Protein AF-A0A5Q4T009-F1 (afdb_monomer_lite)

Secondary structure (DSSP, 8-state):
----HHHHHHHHHHHHHHHHHHHHT--HHHHHHHHTS-HHHHHHHHTTS---SSHHHHHHHHHHHT--HHHHHHHHHHHHHHS-------S-------PPPPGGGSPP-SS--EEPPPEES--SS--GGGTT-S-STTEEEEEEE-TT--EEEEEEE--SSHHHHHHHT------

Structure (mmCIF, N/CA/C/O backbone):
data_AF-A0A5Q4T009-F1
#
_entry.id   AF-A0A5Q4T009-F1
#
loop_
_atom_site.group_PDB
_atom_site.id
_atom_site.type_symbol
_atom_site.label_atom_id
_atom_site.label_alt_id
_atom_site.label_comp_id
_atom_site.label_asym_id
_atom_site.label_entity_id
_atom_site.label_seq_id
_atom_site.pdbx_PDB_ins_code
_atom_site.Cartn_x
_atom_site.Cartn_y
_atom_site.Cartn_z
_atom_site.occupancy
_atom_site.B_iso_or_equiv
_atom_site.auth_seq_id
_atom_site.auth_comp_id
_atom_site.auth_asym_id
_atom_site.auth_atom_id
_atom_site.pdbx_PDB_model_num
ATOM 1 N N . MET A 1 1 ? -10.204 12.243 -14.509 1.00 36.16 1 MET A N 1
ATOM 2 C CA . MET A 1 1 ? -9.138 12.075 -15.518 1.00 36.16 1 MET A CA 1
ATOM 3 C C . MET A 1 1 ? -8.234 13.299 -15.457 1.00 36.16 1 MET A C 1
ATOM 5 O O . MET A 1 1 ? -8.445 14.239 -16.204 1.00 36.16 1 MET A O 1
ATOM 9 N N . ALA A 1 2 ? -7.320 13.331 -14.484 1.00 43.97 2 ALA A N 1
ATOM 10 C CA . ALA A 1 2 ? -6.284 14.356 -14.337 1.00 43.97 2 ALA A CA 1
ATOM 11 C C . ALA A 1 2 ? -5.237 13.832 -13.336 1.00 43.97 2 ALA A C 1
ATOM 13 O O . ALA A 1 2 ? -5.343 14.073 -12.140 1.00 43.97 2 ALA A O 1
ATOM 14 N N . ASP A 1 3 ? -4.283 13.049 -13.841 1.00 40.06 3 ASP A N 1
ATOM 15 C CA . ASP A 1 3 ? -3.032 12.668 -13.166 1.00 40.06 3 ASP A CA 1
ATOM 16 C C . ASP A 1 3 ? -1.929 12.670 -14.237 1.00 40.06 3 ASP A C 1
ATOM 18 O O . ASP A 1 3 ? -1.487 11.631 -14.717 1.00 40.06 3 ASP A O 1
ATOM 22 N N . THR A 1 4 ? -1.594 13.859 -14.747 1.00 49.41 4 THR A N 1
ATOM 23 C CA . THR A 1 4 ? -0.674 14.010 -15.890 1.00 49.41 4 THR A CA 1
ATOM 24 C C . THR A 1 4 ? 0.611 14.820 -15.632 1.00 49.41 4 THR A C 1
ATOM 26 O O . THR A 1 4 ? 1.523 14.637 -16.426 1.00 49.41 4 THR A O 1
ATOM 29 N N . PRO A 1 5 ? 0.821 15.621 -14.560 1.00 49.09 5 PRO A N 1
ATOM 30 C CA . PRO A 1 5 ? 2.072 16.388 -14.452 1.00 49.09 5 PRO A CA 1
ATOM 31 C C . PRO A 1 5 ? 3.289 15.529 -14.051 1.00 49.09 5 PRO A C 1
ATOM 33 O O . PRO A 1 5 ? 4.366 15.660 -14.624 1.00 49.09 5 PRO A O 1
ATOM 36 N N . ARG A 1 6 ? 3.133 14.564 -13.134 1.00 53.53 6 ARG A N 1
ATOM 37 C CA . ARG A 1 6 ? 4.276 13.750 -12.672 1.00 53.53 6 ARG A CA 1
ATOM 38 C C . ARG A 1 6 ? 4.773 12.736 -13.689 1.00 53.53 6 ARG A C 1
ATOM 40 O O . ARG A 1 6 ? 5.963 12.431 -13.734 1.00 53.53 6 ARG A O 1
ATOM 47 N N . ARG A 1 7 ? 3.858 12.197 -14.494 1.00 57.12 7 ARG A N 1
ATOM 48 C CA . ARG A 1 7 ? 4.210 11.266 -15.565 1.00 57.12 7 ARG A CA 1
ATOM 49 C C . ARG A 1 7 ? 5.019 11.979 -16.646 1.00 57.12 7 ARG A C 1
ATOM 51 O O . ARG A 1 7 ? 6.026 11.434 -17.086 1.00 57.12 7 ARG A O 1
ATOM 58 N N . THR A 1 8 ? 4.651 13.217 -16.983 1.00 63.91 8 THR A N 1
ATOM 59 C CA . THR A 1 8 ? 5.430 14.043 -17.911 1.00 63.91 8 THR A CA 1
ATOM 60 C C . THR A 1 8 ? 6.796 14.427 -17.347 1.00 63.91 8 THR A C 1
ATOM 62 O O . THR A 1 8 ? 7.767 14.424 -18.097 1.00 63.91 8 THR A O 1
ATOM 65 N N . ASP A 1 9 ? 6.922 14.662 -16.037 1.00 63.69 9 ASP A N 1
ATOM 66 C CA . ASP A 1 9 ? 8.218 14.970 -15.412 1.00 63.69 9 ASP A CA 1
ATOM 67 C C . ASP A 1 9 ? 9.169 13.762 -15.422 1.00 63.69 9 ASP A C 1
ATOM 69 O O . ASP A 1 9 ? 10.352 13.889 -15.751 1.00 63.69 9 ASP A O 1
ATOM 73 N N . ALA A 1 10 ? 8.652 12.563 -15.129 1.00 65.94 10 ALA A N 1
ATOM 74 C CA . ALA A 1 10 ? 9.418 11.320 -15.211 1.00 65.94 10 ALA A CA 1
ATOM 75 C C . ALA A 1 10 ? 9.835 10.985 -16.656 1.00 65.94 10 ALA A C 1
ATOM 77 O O . ALA A 1 10 ? 10.958 10.533 -16.891 1.00 65.94 10 ALA A O 1
ATOM 78 N N . GLU A 1 11 ? 8.958 11.234 -17.631 1.00 69.75 11 GLU A N 1
ATOM 79 C CA . GLU A 1 11 ? 9.240 11.064 -19.060 1.00 69.75 11 GLU A CA 1
ATOM 80 C C . GLU A 1 11 ? 10.273 12.088 -19.564 1.00 69.75 11 GLU A C 1
ATOM 82 O O . GLU A 1 11 ? 11.204 11.717 -20.282 1.00 69.75 11 GLU A O 1
ATOM 87 N N . ALA A 1 12 ? 10.188 13.351 -19.132 1.00 70.88 12 ALA A N 1
ATOM 88 C CA . ALA A 1 12 ? 11.166 14.393 -19.453 1.00 70.88 12 ALA A CA 1
ATOM 89 C C . ALA A 1 12 ? 12.549 14.087 -18.855 1.00 70.88 12 ALA A C 1
ATOM 91 O O . ALA A 1 12 ? 13.575 14.219 -19.533 1.00 70.88 12 ALA A O 1
ATOM 92 N N . PHE A 1 13 ? 12.587 13.609 -17.609 1.00 70.88 13 PHE A N 1
ATOM 93 C CA . PHE A 1 13 ? 13.807 13.132 -16.963 1.00 70.88 13 PHE A CA 1
ATOM 94 C C . PHE A 1 13 ? 14.421 11.948 -17.726 1.00 70.88 13 PHE A C 1
ATOM 96 O O . PHE A 1 13 ? 15.612 11.956 -18.047 1.00 70.88 13 PHE A O 1
ATOM 103 N N . ALA A 1 14 ? 13.605 10.961 -18.096 1.00 78.00 14 ALA A N 1
ATOM 104 C CA . ALA A 1 14 ? 14.038 9.804 -18.873 1.00 78.00 14 ALA A CA 1
ATOM 105 C C . ALA A 1 14 ? 14.595 10.190 -20.252 1.00 78.00 14 ALA A C 1
ATOM 107 O O . ALA A 1 14 ? 15.667 9.714 -20.637 1.00 78.00 14 ALA A O 1
ATOM 108 N N . ALA A 1 15 ? 13.921 11.098 -20.962 1.00 76.88 15 ALA A N 1
ATOM 109 C CA . 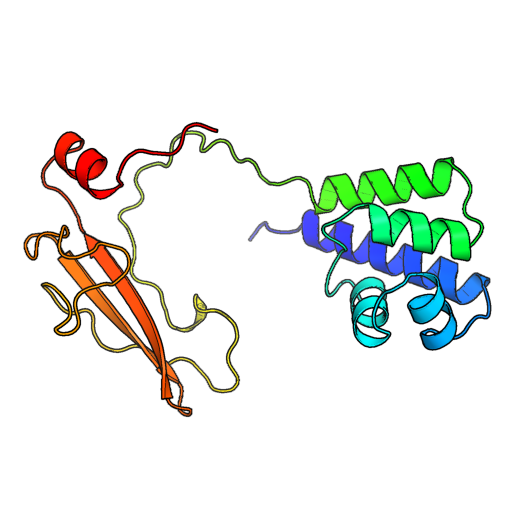ALA A 1 15 ? 14.368 11.624 -22.248 1.00 76.88 15 ALA A CA 1
ATOM 110 C C . ALA A 1 15 ? 15.725 12.334 -22.130 1.00 76.88 15 ALA A C 1
ATOM 112 O O . ALA A 1 15 ? 16.616 12.123 -22.958 1.00 76.88 15 ALA A O 1
ATOM 113 N N . ARG A 1 16 ? 15.932 13.115 -21.060 1.00 74.44 16 ARG A N 1
ATOM 114 C CA . ARG A 1 16 ? 17.210 13.792 -20.795 1.00 74.44 16 ARG A CA 1
ATOM 115 C C . ARG A 1 16 ? 18.332 12.797 -20.509 1.00 74.44 16 ARG A C 1
ATOM 117 O O . ARG A 1 16 ? 19.411 12.916 -21.089 1.00 74.44 16 ARG A O 1
ATOM 124 N N . LEU A 1 17 ? 18.076 11.787 -19.677 1.00 74.50 17 LEU A N 1
ATOM 125 C CA . LEU A 1 17 ? 19.043 10.719 -19.411 1.00 74.50 17 LEU A CA 1
ATOM 126 C C . LEU A 1 17 ? 19.398 9.939 -20.679 1.00 74.50 17 LEU A C 1
ATOM 128 O O . LEU A 1 17 ? 20.557 9.573 -20.877 1.00 74.50 17 LEU A O 1
ATOM 132 N N . HIS A 1 18 ? 18.418 9.697 -21.550 1.00 76.31 18 HIS A N 1
ATOM 133 C CA . HIS A 1 18 ? 18.646 9.026 -22.822 1.00 76.31 18 HIS A CA 1
ATOM 134 C C . HIS A 1 18 ? 19.526 9.868 -23.757 1.00 76.31 18 HIS A C 1
ATOM 136 O O . HIS A 1 18 ? 20.502 9.349 -24.293 1.00 76.31 18 HIS A O 1
ATOM 142 N N . ALA A 1 19 ? 19.252 11.170 -23.890 1.00 73.75 19 ALA A N 1
ATOM 143 C CA . ALA A 1 19 ? 20.062 12.088 -24.693 1.00 73.75 19 ALA A CA 1
ATOM 144 C C . ALA A 1 19 ? 21.518 12.177 -24.194 1.00 73.75 19 ALA A C 1
ATOM 146 O O . ALA A 1 19 ? 22.453 12.067 -24.989 1.00 73.75 19 ALA A O 1
ATOM 147 N N . LEU A 1 20 ? 21.721 12.287 -22.876 1.00 70.56 20 LEU A N 1
ATOM 148 C CA . LEU A 1 20 ? 23.053 12.296 -22.257 1.00 70.56 20 LEU A CA 1
ATOM 149 C C . LEU A 1 20 ? 23.798 10.974 -22.480 1.00 70.56 20 LEU A C 1
ATOM 151 O O . LEU A 1 20 ? 24.986 10.960 -22.809 1.00 70.56 20 LEU A O 1
ATOM 155 N N . ARG A 1 21 ? 23.094 9.844 -22.354 1.00 75.19 21 ARG A N 1
ATOM 156 C CA . ARG A 1 21 ? 23.664 8.519 -22.607 1.00 75.19 21 ARG A CA 1
ATOM 157 C C . ARG A 1 21 ? 24.089 8.367 -24.067 1.00 75.19 21 ARG A C 1
ATOM 159 O O . ARG A 1 21 ? 25.217 7.933 -24.303 1.00 75.19 21 ARG A O 1
ATOM 166 N N . SER A 1 22 ? 23.239 8.766 -25.012 1.00 76.94 22 SER A N 1
ATOM 167 C CA . SER A 1 22 ? 23.531 8.735 -26.451 1.00 76.94 22 SER A CA 1
ATOM 168 C C . SER A 1 22 ? 24.728 9.617 -26.821 1.00 76.94 22 SER A C 1
ATOM 170 O O . SER A 1 22 ? 25.580 9.177 -27.585 1.00 76.94 22 SER A O 1
ATOM 172 N N . ALA A 1 23 ? 24.866 10.798 -26.208 1.00 71.25 23 ALA A N 1
ATOM 173 C CA . ALA A 1 23 ? 26.025 11.673 -26.405 1.00 71.25 23 ALA A CA 1
ATOM 174 C C . ALA A 1 23 ? 27.325 11.117 -25.787 1.00 71.25 23 ALA A C 1
ATOM 176 O O . ALA A 1 23 ? 28.415 11.381 -26.285 1.00 71.25 23 ALA A O 1
ATOM 177 N N . SER A 1 24 ? 27.230 10.331 -24.708 1.00 69.25 24 SER A N 1
ATOM 178 C CA . SER A 1 24 ? 28.405 9.809 -23.995 1.00 69.25 24 SER A CA 1
ATOM 179 C C . SER A 1 24 ? 29.100 8.623 -24.677 1.00 69.25 24 SER A C 1
ATOM 181 O O . SER A 1 24 ? 30.230 8.304 -24.309 1.00 69.25 24 SER A O 1
ATOM 183 N N . GLY A 1 25 ? 28.426 7.919 -25.597 1.00 69.81 25 GLY A N 1
ATOM 184 C CA . GLY A 1 25 ? 28.949 6.719 -26.271 1.00 69.81 25 GLY A CA 1
ATOM 185 C C . GLY A 1 25 ? 29.246 5.520 -25.351 1.00 69.81 25 GLY A C 1
ATOM 186 O O . GLY A 1 25 ? 29.864 4.549 -25.780 1.00 69.81 25 GLY A O 1
ATOM 187 N N . ARG A 1 26 ? 28.840 5.563 -24.072 1.00 75.62 26 ARG A N 1
ATOM 188 C CA . ARG A 1 26 ? 29.163 4.546 -23.054 1.00 75.62 26 ARG A CA 1
ATOM 189 C C . ARG A 1 26 ? 28.038 3.519 -22.879 1.00 75.62 26 ARG A C 1
ATOM 191 O O . ARG A 1 26 ? 26.851 3.827 -23.012 1.00 75.62 26 ARG A O 1
ATOM 198 N N . SER A 1 27 ? 28.407 2.284 -22.525 1.00 75.75 27 SER A N 1
ATOM 199 C CA . SER A 1 27 ? 27.443 1.211 -22.247 1.00 75.75 27 SER A CA 1
ATOM 200 C C . SER A 1 27 ? 26.700 1.426 -20.920 1.00 75.75 27 SER A C 1
ATOM 202 O O . SER A 1 27 ? 27.246 1.991 -19.968 1.00 75.75 27 SER A O 1
ATOM 204 N N . TYR A 1 28 ? 25.455 0.937 -20.837 1.00 70.81 28 TYR A N 1
ATOM 205 C CA . TYR A 1 28 ? 24.633 1.015 -19.619 1.00 70.81 28 TYR A CA 1
ATOM 206 C C . TYR A 1 28 ? 25.319 0.388 -18.407 1.00 70.81 28 TYR A C 1
ATOM 208 O O . TYR A 1 28 ? 25.248 0.925 -17.308 1.00 70.81 28 TYR A O 1
ATOM 216 N N . GLU A 1 29 ? 26.014 -0.724 -18.615 1.00 75.69 29 GLU A N 1
ATOM 217 C CA . GLU A 1 29 ? 26.710 -1.452 -17.560 1.00 75.69 29 GLU A CA 1
ATOM 218 C C . GLU A 1 29 ? 27.896 -0.654 -16.995 1.00 75.69 29 GLU A C 1
ATOM 220 O O . GLU A 1 29 ? 28.077 -0.570 -15.781 1.00 75.69 29 GLU A O 1
ATOM 225 N N . SER A 1 30 ? 28.667 0.008 -17.865 1.00 77.06 30 SER A N 1
ATOM 226 C CA . SER A 1 30 ? 29.782 0.871 -17.455 1.00 77.06 30 SER A CA 1
ATOM 227 C C . SER A 1 30 ? 29.300 2.078 -16.640 1.00 77.06 30 SER A C 1
ATOM 229 O O . SER A 1 30 ? 29.898 2.439 -15.624 1.00 77.06 30 SER A O 1
ATOM 231 N N . LEU A 1 31 ? 28.172 2.667 -17.044 1.00 73.56 31 LEU A N 1
ATOM 232 C CA . LEU A 1 31 ? 27.551 3.798 -16.354 1.00 73.56 31 LEU A CA 1
ATOM 233 C C . LEU A 1 31 ? 26.942 3.395 -15.006 1.00 73.56 31 LEU A C 1
ATOM 235 O O . LEU A 1 31 ? 27.173 4.070 -14.005 1.00 73.56 31 LEU A O 1
ATOM 239 N N . ALA A 1 32 ? 26.226 2.272 -14.966 1.00 75.94 32 ALA A N 1
ATOM 240 C CA . ALA A 1 32 ? 25.601 1.745 -13.759 1.00 75.94 32 ALA A CA 1
ATOM 241 C C . ALA A 1 32 ? 26.647 1.444 -12.673 1.00 75.94 32 ALA A C 1
ATOM 243 O O . ALA A 1 32 ? 26.513 1.911 -11.540 1.00 75.94 32 ALA A O 1
ATOM 244 N N . ARG A 1 33 ? 27.755 0.784 -13.051 1.00 77.44 33 ARG A N 1
ATOM 245 C CA . ARG A 1 33 ? 28.884 0.519 -12.146 1.00 77.44 33 ARG A CA 1
ATOM 246 C C . ARG A 1 33 ? 29.482 1.800 -11.564 1.00 77.44 33 ARG A C 1
ATOM 248 O O . ARG A 1 33 ? 29.672 1.879 -10.356 1.00 77.44 33 ARG A O 1
ATOM 255 N N . ARG A 1 34 ? 29.738 2.822 -12.390 1.00 71.81 34 ARG A N 1
ATOM 256 C CA . ARG A 1 34 ? 30.322 4.097 -11.919 1.00 71.81 34 ARG A CA 1
ATOM 257 C C . ARG A 1 34 ? 29.366 4.915 -11.047 1.00 71.81 34 ARG A C 1
ATOM 259 O O . ARG A 1 34 ? 29.826 5.669 -10.196 1.00 71.81 34 ARG A O 1
ATOM 266 N N . ALA A 1 35 ? 28.058 4.762 -11.236 1.00 72.12 35 ALA A N 1
ATOM 267 C CA . ALA A 1 35 ? 27.040 5.409 -10.413 1.00 72.12 35 ALA A CA 1
ATOM 268 C C . ALA A 1 35 ? 26.670 4.622 -9.141 1.00 72.12 35 ALA A C 1
ATOM 270 O O . ALA A 1 35 ? 25.940 5.143 -8.298 1.00 72.12 35 ALA A O 1
ATOM 271 N N . GLY A 1 36 ? 27.173 3.392 -8.981 1.00 74.62 36 GLY A N 1
ATOM 272 C CA . GLY A 1 36 ? 26.850 2.527 -7.844 1.00 74.62 36 GLY A CA 1
ATOM 273 C C . GLY A 1 36 ? 25.401 2.029 -7.847 1.00 74.62 36 GLY A C 1
ATOM 274 O O . GLY A 1 36 ? 24.845 1.777 -6.783 1.00 74.62 36 GLY A O 1
ATOM 275 N N . VAL A 1 37 ? 24.777 1.919 -9.025 1.00 77.31 37 VAL A N 1
ATOM 276 C CA . VAL A 1 37 ? 23.408 1.403 -9.199 1.00 77.31 37 VAL A CA 1
ATOM 277 C C . VAL A 1 37 ? 23.415 0.166 -10.097 1.00 77.31 37 VAL A C 1
ATOM 279 O O . VAL A 1 37 ? 24.312 -0.016 -10.915 1.00 77.31 37 VAL A O 1
ATOM 282 N N . GLY A 1 38 ? 22.402 -0.695 -9.981 1.00 81.62 38 GLY A N 1
ATOM 283 C CA . GLY A 1 38 ? 22.250 -1.840 -10.885 1.00 81.62 38 GLY A CA 1
ATOM 284 C C . GLY A 1 38 ? 21.906 -1.411 -12.319 1.00 81.62 38 GLY A C 1
ATOM 285 O O . GLY A 1 38 ? 21.168 -0.445 -12.523 1.00 81.62 38 GLY A O 1
ATOM 286 N N . ALA A 1 39 ? 22.377 -2.158 -13.325 1.00 76.69 39 ALA A N 1
ATOM 287 C CA . ALA A 1 39 ? 22.098 -1.874 -14.741 1.00 76.69 39 ALA A CA 1
ATOM 288 C C . ALA A 1 39 ? 20.589 -1.866 -15.061 1.00 76.69 39 ALA A C 1
ATOM 290 O O . ALA A 1 39 ? 20.114 -0.989 -15.779 1.00 76.69 39 ALA A O 1
ATOM 291 N N . ALA A 1 40 ? 19.819 -2.775 -14.453 1.00 76.69 40 ALA A N 1
ATOM 292 C CA . ALA A 1 40 ? 18.359 -2.801 -14.563 1.00 76.69 40 ALA A CA 1
ATOM 293 C C . ALA A 1 40 ? 17.693 -1.549 -13.953 1.00 76.69 40 ALA A C 1
ATOM 295 O O . ALA A 1 40 ? 16.716 -1.034 -14.493 1.00 76.69 40 ALA A O 1
ATOM 296 N N . THR A 1 41 ? 18.239 -1.013 -12.858 1.00 78.94 41 THR A N 1
ATOM 297 C CA . THR A 1 41 ? 17.756 0.229 -12.233 1.00 78.94 41 THR A CA 1
ATOM 298 C C . THR A 1 41 ? 18.045 1.441 -13.113 1.00 78.94 41 THR A C 1
ATOM 300 O O . THR A 1 41 ? 17.143 2.237 -13.357 1.00 78.94 41 THR A O 1
ATOM 303 N N . LEU A 1 42 ? 19.250 1.535 -13.680 1.00 78.44 42 LEU A N 1
ATOM 304 C CA . LEU A 1 42 ? 19.588 2.599 -14.627 1.00 78.44 42 LEU A CA 1
ATOM 305 C C . LEU A 1 42 ? 18.722 2.533 -15.896 1.00 78.44 42 LEU A C 1
ATOM 307 O O . LEU A 1 42 ? 18.265 3.561 -16.392 1.00 78.44 42 LEU A O 1
ATOM 311 N N . HIS A 1 43 ? 18.429 1.326 -16.385 1.00 78.06 43 HIS A N 1
ATOM 312 C CA . HIS A 1 43 ? 17.509 1.132 -17.502 1.00 78.06 43 HIS A CA 1
ATOM 313 C C . HIS A 1 43 ? 16.092 1.623 -17.166 1.00 78.06 43 HIS A C 1
ATOM 315 O O . HIS A 1 43 ? 15.458 2.275 -17.996 1.00 78.06 43 HIS A O 1
ATOM 321 N N . ARG A 1 44 ? 15.586 1.360 -15.951 1.00 79.81 44 ARG A N 1
ATOM 322 C CA . ARG A 1 44 ? 14.281 1.876 -15.494 1.00 79.81 44 ARG A CA 1
ATOM 323 C C . ARG A 1 44 ? 14.246 3.402 -15.436 1.00 79.81 44 ARG A C 1
ATOM 325 O O . ARG A 1 44 ? 13.249 3.969 -15.876 1.00 79.81 44 ARG A O 1
ATOM 332 N N . TYR A 1 45 ? 15.333 4.040 -14.997 1.00 79.06 45 TYR A N 1
ATOM 333 C CA . TYR A 1 45 ? 15.465 5.502 -14.987 1.00 79.06 45 TYR A CA 1
ATOM 334 C C . TYR A 1 45 ? 15.412 6.089 -16.398 1.00 79.06 45 TYR A C 1
ATOM 336 O O . TYR A 1 45 ? 14.624 6.988 -16.668 1.00 79.06 45 TYR A O 1
ATOM 344 N N . CYS A 1 46 ? 16.164 5.516 -17.340 1.00 75.12 46 CYS A N 1
ATOM 345 C CA . CYS A 1 46 ? 16.125 5.954 -18.737 1.00 75.12 46 CYS A CA 1
ATOM 346 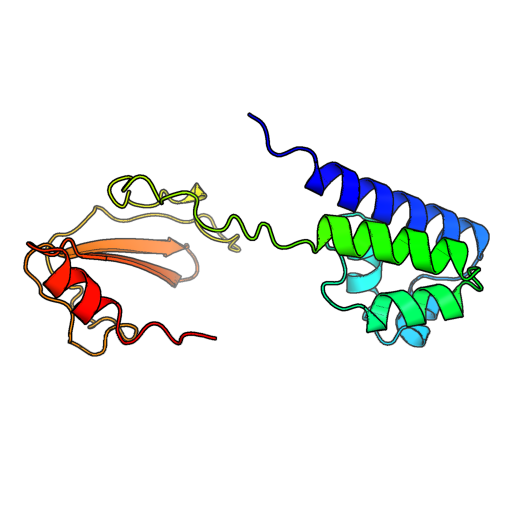C C . CYS A 1 46 ? 14.823 5.611 -19.472 1.00 75.12 46 CYS A C 1
ATOM 348 O O . CYS A 1 46 ? 14.579 6.166 -20.536 1.00 75.12 46 CYS A O 1
ATOM 350 N N . SER A 1 47 ? 14.012 4.691 -18.945 1.00 76.94 47 SER A N 1
ATOM 351 C CA . SER A 1 47 ? 12.700 4.344 -19.510 1.00 76.94 47 SER A CA 1
ATOM 352 C C . SER A 1 47 ? 11.553 5.147 -18.884 1.00 76.94 47 SER A C 1
ATOM 354 O O . SER A 1 47 ? 10.403 4.892 -19.224 1.00 76.94 47 SER A O 1
ATOM 356 N N . GLY A 1 4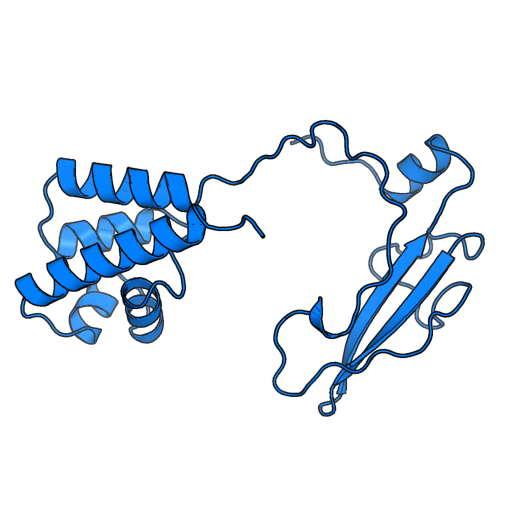8 ? 11.828 6.010 -17.897 1.00 74.00 48 GLY A N 1
ATOM 357 C CA . GLY A 1 48 ? 10.798 6.753 -17.155 1.00 74.00 48 GLY A CA 1
ATOM 358 C C . GLY A 1 48 ? 9.916 5.882 -16.259 1.00 74.00 48 GLY A C 1
ATOM 359 O O . GLY A 1 48 ? 8.928 6.355 -15.712 1.00 74.00 48 GLY A O 1
ATOM 360 N N . ARG A 1 49 ? 10.265 4.599 -16.082 1.00 72.00 49 ARG A N 1
ATOM 361 C CA . ARG A 1 49 ? 9.507 3.643 -15.252 1.00 72.00 49 ARG A CA 1
ATOM 362 C C . ARG A 1 49 ? 9.717 3.871 -13.758 1.00 72.00 49 ARG A C 1
ATOM 364 O O . ARG A 1 49 ? 8.944 3.385 -12.940 1.00 72.00 49 ARG A O 1
ATOM 371 N N . THR A 1 50 ? 10.810 4.530 -13.393 1.00 70.06 50 THR A N 1
ATOM 372 C CA . THR A 1 50 ? 11.169 4.856 -12.012 1.00 70.06 50 THR A CA 1
ATOM 373 C C . THR A 1 50 ? 12.063 6.086 -12.046 1.00 70.06 50 THR A C 1
ATOM 375 O O . THR A 1 50 ? 12.853 6.228 -12.975 1.00 70.06 50 THR A O 1
ATOM 378 N N . VAL A 1 51 ? 11.976 6.945 -11.038 1.00 71.12 51 VAL A N 1
ATOM 379 C CA . VAL A 1 51 ? 12.937 8.031 -10.809 1.00 71.12 51 VAL A CA 1
ATOM 380 C C . VAL A 1 51 ? 13.688 7.766 -9.500 1.00 71.12 51 VAL A C 1
ATOM 382 O O . VAL A 1 51 ? 13.125 7.131 -8.604 1.00 71.12 51 VAL A O 1
ATOM 385 N N . PRO A 1 52 ? 14.963 8.172 -9.374 1.00 69.25 52 PRO A N 1
ATOM 386 C CA . PRO A 1 52 ? 15.677 8.063 -8.111 1.00 69.25 52 PRO A CA 1
ATOM 387 C C . PRO A 1 52 ? 14.965 8.901 -7.045 1.00 69.25 52 PRO A C 1
ATOM 389 O O . PRO A 1 52 ? 14.750 10.091 -7.244 1.00 69.25 52 PRO A O 1
ATOM 392 N N . MET A 1 53 ? 14.627 8.282 -5.914 1.00 64.81 53 MET A N 1
ATOM 393 C CA . MET A 1 53 ? 14.039 8.985 -4.764 1.00 64.81 53 MET A CA 1
ATOM 394 C C . MET A 1 53 ? 15.090 9.751 -3.951 1.00 64.81 53 MET A C 1
ATOM 396 O O . MET A 1 53 ? 14.748 10.634 -3.173 1.00 64.81 53 MET A O 1
ATOM 400 N N . GLU A 1 54 ? 16.371 9.422 -4.140 1.00 64.00 54 GLU A N 1
ATOM 401 C CA . GLU A 1 54 ? 17.487 10.067 -3.456 1.00 64.00 54 GLU A CA 1
ATOM 402 C C . GLU A 1 54 ? 18.384 10.830 -4.429 1.00 64.00 54 GLU A C 1
ATOM 404 O O . GLU A 1 54 ? 18.554 10.449 -5.591 1.00 64.00 54 GLU A O 1
ATOM 409 N N . PHE A 1 55 ? 19.000 11.898 -3.926 1.00 59.06 55 PHE A N 1
ATOM 410 C CA . PHE A 1 55 ? 19.819 12.820 -4.712 1.00 59.06 55 PHE A CA 1
ATOM 411 C C . PHE A 1 55 ? 21.208 12.256 -5.063 1.00 59.06 55 PHE A C 1
ATOM 413 O O . PHE A 1 55 ? 21.762 12.531 -6.128 1.00 59.06 55 PHE A O 1
ATOM 420 N N . ALA A 1 56 ? 21.767 11.396 -4.205 1.00 68.25 56 ALA A N 1
ATOM 421 C CA . ALA A 1 56 ? 23.128 10.874 -4.357 1.00 68.25 56 ALA A CA 1
ATOM 422 C C . ALA A 1 56 ? 23.361 10.006 -5.623 1.00 68.25 56 ALA A C 1
ATOM 424 O O . ALA A 1 56 ? 24.458 10.047 -6.194 1.00 68.25 56 ALA A O 1
ATOM 425 N N . PRO A 1 57 ? 22.391 9.201 -6.106 1.00 63.91 57 PRO A N 1
ATOM 426 C CA . PRO A 1 57 ? 22.456 8.578 -7.431 1.00 63.91 57 PRO A CA 1
ATOM 427 C C . PRO A 1 57 ? 22.491 9.581 -8.596 1.00 63.91 57 PRO A C 1
ATOM 429 O O . PRO A 1 57 ? 23.226 9.357 -9.558 1.00 63.91 57 PRO A O 1
ATOM 432 N N . VAL A 1 58 ? 21.742 10.687 -8.513 1.00 66.69 58 VAL A N 1
ATOM 433 C CA . VAL A 1 58 ? 21.652 11.711 -9.573 1.00 66.69 58 VAL A CA 1
ATOM 434 C C . VAL A 1 58 ? 22.976 12.460 -9.717 1.00 66.69 58 VAL A C 1
ATOM 436 O O . VAL A 1 58 ? 23.504 12.580 -10.822 1.00 66.69 58 VAL A O 1
ATOM 439 N N . GLU A 1 59 ? 23.577 12.882 -8.603 1.00 65.81 59 GLU A N 1
ATOM 440 C CA . GLU A 1 59 ? 24.870 13.576 -8.619 1.00 65.81 59 GLU A CA 1
ATOM 441 C C . GLU A 1 59 ? 26.013 12.717 -9.162 1.00 65.81 59 GLU A C 1
ATOM 443 O O . GLU A 1 59 ? 26.881 13.205 -9.892 1.00 65.81 59 GLU A O 1
ATOM 448 N N . ARG A 1 60 ? 26.049 11.430 -8.795 1.00 71.25 60 ARG A N 1
ATOM 449 C CA . ARG A 1 60 ? 27.073 10.503 -9.294 1.00 71.25 60 ARG A CA 1
ATOM 450 C C . ARG A 1 60 ? 26.926 10.279 -10.791 1.00 71.25 60 ARG A C 1
ATOM 452 O O . ARG A 1 60 ? 27.925 10.298 -11.505 1.00 71.25 60 ARG A O 1
ATOM 459 N N . LEU A 1 61 ? 25.697 10.117 -11.273 1.00 67.00 61 LEU A N 1
ATOM 460 C CA . LEU A 1 61 ? 25.407 9.983 -12.697 1.00 67.00 61 LEU A CA 1
ATOM 461 C C . LEU A 1 61 ? 25.827 11.234 -13.487 1.00 67.00 61 LEU A C 1
ATOM 463 O O . LEU A 1 61 ? 26.547 11.124 -14.479 1.00 67.00 61 LEU A O 1
ATOM 467 N N . ALA A 1 62 ? 25.488 12.423 -12.998 1.00 67.19 62 ALA A N 1
ATOM 468 C CA . ALA A 1 62 ? 25.886 13.684 -13.617 1.00 67.19 62 ALA A CA 1
ATOM 469 C C . ALA A 1 62 ? 27.411 13.900 -13.632 1.00 67.19 62 ALA A C 1
ATOM 471 O O . ALA A 1 62 ? 27.958 14.337 -14.647 1.00 67.19 62 ALA A O 1
ATOM 472 N N . ARG A 1 63 ? 28.124 13.511 -12.564 1.00 66.62 63 ARG A N 1
ATOM 473 C CA . ARG A 1 63 ? 29.600 13.499 -12.543 1.00 66.62 63 ARG A CA 1
ATOM 474 C C . ARG A 1 63 ? 30.189 12.537 -13.574 1.00 66.62 63 ARG A C 1
ATOM 476 O O . ARG A 1 63 ? 31.193 12.851 -14.208 1.00 66.62 63 ARG A O 1
ATOM 483 N N . VAL A 1 64 ? 29.574 11.372 -13.773 1.00 66.88 64 VAL A N 1
ATOM 484 C CA . VAL A 1 64 ? 30.026 10.379 -14.763 1.00 66.88 64 VAL A CA 1
ATOM 485 C C . VAL A 1 64 ? 29.814 10.869 -16.200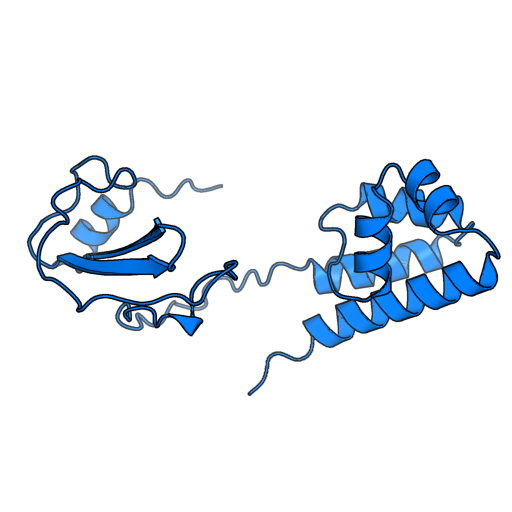 1.00 66.88 64 VAL A C 1
ATOM 487 O O . VAL A 1 64 ? 30.630 10.542 -17.071 1.00 66.88 64 VAL A O 1
ATOM 490 N N . TRP A 1 65 ? 28.764 11.656 -16.441 1.00 68.38 65 TRP A N 1
ATOM 491 C CA . TRP A 1 65 ? 28.445 12.235 -17.749 1.00 68.38 65 TRP A CA 1
ATOM 492 C C . TRP A 1 65 ? 29.077 13.607 -18.018 1.00 68.38 65 TRP A C 1
ATOM 494 O O . TRP A 1 65 ? 28.983 14.084 -19.143 1.00 68.38 65 TRP A O 1
ATOM 504 N N . GLY A 1 66 ? 29.778 14.203 -17.046 1.00 59.09 66 GLY A N 1
ATOM 505 C CA . GLY A 1 66 ? 30.462 15.491 -17.223 1.00 59.09 66 GLY A CA 1
ATOM 506 C C . GLY A 1 66 ? 29.506 16.682 -17.333 1.00 59.09 66 GLY A C 1
ATOM 507 O O . GLY A 1 66 ? 29.840 17.684 -17.956 1.00 59.09 66 GLY A O 1
ATOM 508 N N . CYS A 1 67 ? 28.308 16.558 -16.762 1.00 61.59 67 CYS A N 1
ATOM 509 C CA . CYS A 1 67 ? 27.278 17.588 -16.800 1.00 61.59 67 CYS A CA 1
ATOM 510 C C . CYS A 1 67 ? 27.707 18.848 -16.028 1.00 61.59 67 CYS A C 1
ATOM 512 O O . CYS A 1 67 ? 28.312 18.761 -14.958 1.00 61.59 67 CYS A O 1
ATOM 514 N N . SER A 1 68 ? 27.363 20.022 -16.564 1.00 54.59 68 SER A N 1
ATOM 515 C CA . SER A 1 68 ? 27.604 21.311 -15.908 1.00 54.59 68 SER A CA 1
ATOM 516 C C . SER A 1 68 ? 26.728 21.476 -14.656 1.00 54.59 68 SER A C 1
ATOM 518 O O . SER A 1 68 ? 25.704 20.806 -14.510 1.00 54.59 68 SER A O 1
ATOM 520 N N . ALA A 1 69 ? 27.077 22.402 -13.757 1.00 49.16 69 ALA A N 1
ATOM 521 C CA . ALA A 1 69 ? 26.256 22.711 -12.578 1.00 49.16 69 ALA A CA 1
ATOM 522 C C . ALA A 1 69 ? 24.801 23.093 -12.941 1.00 49.16 69 ALA A C 1
ATOM 524 O O . ALA A 1 69 ? 23.885 22.821 -12.169 1.00 49.16 69 ALA A O 1
ATOM 525 N N . ALA A 1 70 ? 24.574 23.644 -14.140 1.00 49.66 70 ALA A N 1
ATOM 526 C CA . ALA A 1 70 ? 23.244 23.948 -14.667 1.00 49.66 70 ALA A CA 1
ATOM 527 C C . ALA A 1 70 ? 22.453 22.686 -15.065 1.00 49.66 70 ALA A C 1
ATOM 529 O O . ALA A 1 70 ? 21.258 22.595 -14.794 1.00 49.66 70 ALA A O 1
ATOM 530 N N . ASP A 1 71 ? 23.110 21.678 -15.645 1.00 56.34 71 ASP A N 1
ATOM 531 C CA . ASP A 1 71 ? 22.488 20.380 -15.951 1.00 56.34 71 ASP A CA 1
ATOM 532 C C . ASP A 1 71 ? 22.173 19.585 -14.678 1.00 56.34 71 ASP A C 1
ATOM 534 O O . ASP A 1 71 ? 21.145 18.910 -14.596 1.00 56.34 71 ASP A O 1
ATOM 538 N N . LEU A 1 72 ? 23.037 19.698 -13.667 1.00 58.84 72 LEU A N 1
ATOM 539 C CA . LEU A 1 72 ? 22.797 19.184 -12.320 1.00 58.84 72 LEU A CA 1
ATOM 540 C C . LEU A 1 72 ? 21.592 19.867 -11.671 1.00 58.84 72 LEU A C 1
ATOM 542 O O . LEU A 1 72 ? 20.732 19.171 -11.144 1.00 58.84 72 LEU A O 1
ATOM 546 N N . ALA A 1 73 ? 21.490 21.196 -11.761 1.00 55.62 73 ALA A N 1
ATOM 547 C CA . ALA A 1 73 ? 20.376 21.968 -11.216 1.00 55.62 73 ALA A CA 1
ATOM 548 C C . ALA A 1 73 ? 19.044 21.665 -11.919 1.00 55.62 73 ALA A C 1
ATOM 550 O O . ALA A 1 73 ? 18.018 21.558 -11.257 1.00 55.62 73 ALA A O 1
ATOM 551 N N . LEU A 1 74 ? 19.048 21.457 -13.239 1.00 57.16 74 LEU A N 1
ATOM 552 C CA . LEU A 1 74 ? 17.849 21.061 -13.980 1.00 57.16 74 LEU A CA 1
ATOM 553 C C . LEU A 1 74 ? 17.431 19.622 -13.650 1.00 57.16 74 LEU A C 1
ATOM 555 O O . LEU A 1 74 ? 16.254 19.354 -13.438 1.00 57.16 74 LEU A O 1
ATOM 559 N N . SER A 1 75 ? 18.391 18.699 -13.545 1.00 59.44 75 SER A N 1
ATOM 560 C CA . SER A 1 75 ? 18.130 17.317 -13.116 1.00 59.44 75 SER A CA 1
ATOM 561 C C . SER A 1 75 ? 17.627 17.270 -11.672 1.00 59.44 75 SER A C 1
ATOM 563 O O . SER A 1 75 ? 16.722 16.501 -11.360 1.00 59.44 75 SER A O 1
ATOM 565 N N . ALA A 1 76 ? 18.177 18.123 -10.806 1.00 59.59 76 ALA A N 1
ATOM 566 C CA . ALA A 1 76 ? 17.744 18.322 -9.433 1.00 59.59 76 ALA A CA 1
ATOM 567 C C . ALA A 1 76 ? 16.339 18.911 -9.360 1.00 59.59 76 ALA A C 1
ATOM 569 O O . ALA A 1 76 ? 15.536 18.419 -8.584 1.00 59.59 76 ALA A O 1
ATOM 570 N N . ALA A 1 77 ? 16.020 19.903 -10.191 1.00 58.12 77 ALA A N 1
ATOM 571 C CA . ALA A 1 77 ? 14.694 20.501 -10.273 1.00 58.12 77 ALA A CA 1
ATOM 572 C C . ALA A 1 77 ? 13.653 19.504 -10.798 1.00 58.12 77 ALA A C 1
ATOM 574 O O . ALA A 1 77 ? 12.570 19.417 -10.237 1.00 58.12 77 ALA A O 1
ATOM 575 N N . LEU A 1 78 ? 13.990 18.697 -11.809 1.00 58.81 78 LEU A N 1
ATOM 576 C CA . LEU A 1 78 ? 13.118 17.632 -12.320 1.00 58.81 78 LEU A CA 1
ATOM 577 C C . LEU A 1 78 ? 12.940 16.505 -11.296 1.00 58.81 78 LEU A C 1
ATOM 579 O O . LEU A 1 78 ? 11.832 16.013 -11.108 1.00 58.81 78 LEU A O 1
ATOM 583 N N . THR A 1 79 ? 14.008 16.134 -10.584 1.00 58.50 79 THR A N 1
ATOM 584 C CA . THR A 1 79 ? 13.924 15.159 -9.488 1.00 58.50 79 THR A CA 1
ATOM 585 C C . THR A 1 79 ? 13.130 15.734 -8.322 1.00 58.50 79 THR A C 1
ATOM 587 O O . THR A 1 79 ? 12.310 15.024 -7.777 1.00 58.50 79 THR A O 1
ATOM 590 N N . ALA A 1 80 ? 13.287 17.010 -7.966 1.00 56.19 80 ALA A N 1
ATOM 591 C CA . ALA A 1 80 ? 12.535 17.673 -6.902 1.00 56.19 80 ALA A CA 1
ATOM 592 C C . ALA A 1 80 ? 11.076 17.957 -7.290 1.00 56.19 80 ALA A C 1
ATOM 594 O O . ALA A 1 80 ? 10.231 17.990 -6.410 1.00 56.19 80 ALA A O 1
ATOM 595 N N . ALA A 1 81 ? 10.755 18.121 -8.575 1.00 53.09 81 ALA A N 1
ATOM 596 C CA . ALA A 1 81 ? 9.381 18.216 -9.068 1.00 53.09 81 ALA A CA 1
ATOM 597 C C . ALA A 1 81 ? 8.696 16.837 -9.090 1.00 53.09 81 ALA A C 1
ATOM 599 O O . ALA A 1 81 ? 7.554 16.699 -8.652 1.00 53.09 81 ALA A O 1
ATOM 600 N N . ALA A 1 82 ? 9.421 15.789 -9.497 1.00 52.78 82 ALA A N 1
ATOM 601 C CA . ALA A 1 82 ? 8.927 14.411 -9.497 1.00 52.78 82 ALA A CA 1
ATOM 602 C C . ALA A 1 82 ? 8.885 13.781 -8.088 1.00 52.78 82 ALA A C 1
ATOM 604 O O . ALA A 1 82 ? 7.998 12.978 -7.796 1.00 52.78 82 ALA A O 1
ATOM 605 N N . ALA A 1 83 ? 9.828 14.160 -7.222 1.00 46.97 83 ALA A N 1
ATOM 606 C CA . ALA A 1 83 ? 9.955 13.751 -5.825 1.00 46.97 83 ALA A CA 1
ATOM 607 C C . ALA A 1 83 ? 9.379 14.781 -4.859 1.00 46.97 83 ALA A C 1
ATOM 609 O O . ALA A 1 83 ? 9.469 14.548 -3.658 1.00 46.97 83 ALA A O 1
ATOM 610 N N . ALA A 1 84 ? 8.772 15.877 -5.343 1.00 40.44 84 ALA A N 1
ATOM 611 C CA . ALA A 1 84 ? 7.916 16.699 -4.507 1.00 40.44 84 ALA A CA 1
ATOM 612 C C . ALA A 1 84 ? 6.882 15.721 -3.973 1.00 40.44 84 ALA A C 1
ATOM 614 O O . ALA A 1 84 ? 6.055 15.253 -4.771 1.00 40.44 84 ALA A O 1
ATOM 615 N N . PRO A 1 85 ? 6.899 15.356 -2.676 1.00 39.06 85 PRO A N 1
ATOM 616 C CA . PRO A 1 85 ? 5.724 14.735 -2.136 1.00 39.06 85 PRO A CA 1
ATOM 617 C C . PRO A 1 85 ? 4.619 15.722 -2.477 1.00 39.06 85 PRO A C 1
ATOM 619 O O . PRO A 1 85 ? 4.745 16.934 -2.284 1.00 39.06 85 PRO A O 1
ATOM 622 N N . ALA A 1 86 ? 3.515 15.203 -2.989 1.00 41.31 86 ALA A N 1
ATOM 623 C CA . ALA A 1 86 ? 2.293 15.901 -2.716 1.00 41.31 86 ALA A CA 1
ATOM 624 C C . ALA A 1 86 ? 2.165 15.661 -1.216 1.00 41.31 86 ALA A C 1
ATOM 626 O O . ALA A 1 86 ? 1.468 14.755 -0.786 1.00 41.31 86 ALA A O 1
ATOM 627 N N . VAL A 1 87 ? 2.837 16.488 -0.414 1.00 40.19 87 VAL A N 1
ATOM 628 C CA . VAL A 1 87 ? 2.182 17.011 0.757 1.00 40.19 87 VAL A CA 1
ATOM 629 C C . VAL A 1 87 ? 1.103 17.907 0.154 1.00 40.19 87 VAL A C 1
ATOM 631 O O . VAL A 1 87 ? 1.147 19.130 0.191 1.00 40.19 87 VAL A O 1
ATOM 634 N N . ALA A 1 88 ? 0.079 17.253 -0.408 1.00 40.19 88 ALA A N 1
ATOM 635 C CA . ALA A 1 88 ? -1.237 17.547 0.064 1.00 40.19 88 ALA A CA 1
ATOM 636 C C . ALA A 1 88 ? -1.090 17.420 1.581 1.00 40.19 88 ALA A C 1
ATOM 638 O O . ALA A 1 88 ? -1.213 16.340 2.154 1.00 40.19 88 ALA A O 1
ATOM 639 N N . LEU A 1 89 ? -0.776 18.548 2.230 1.00 35.78 89 LEU A N 1
ATOM 640 C CA . LEU A 1 89 ? -1.422 18.832 3.493 1.00 35.78 89 LEU A CA 1
ATOM 641 C C . LEU A 1 89 ? -2.860 18.418 3.206 1.00 35.78 89 LEU A C 1
ATOM 643 O O . LEU A 1 89 ? -3.383 18.887 2.184 1.00 35.78 89 LEU A O 1
ATOM 647 N N . PRO A 1 90 ? -3.448 17.463 3.937 1.00 39.78 90 PRO A N 1
ATOM 648 C CA . PRO A 1 90 ? -4.849 17.178 3.744 1.00 39.78 90 PRO A CA 1
ATOM 649 C C . PRO A 1 90 ? -5.575 18.491 4.049 1.00 39.78 90 PRO A C 1
ATOM 651 O O . PRO A 1 90 ? -5.897 18.786 5.194 1.00 39.78 90 PRO A O 1
ATOM 654 N N . THR A 1 91 ? -5.780 19.323 3.020 1.00 38.16 91 THR A N 1
ATOM 655 C CA . THR A 1 91 ? -6.873 20.272 2.970 1.00 38.16 91 THR A CA 1
ATOM 656 C C . THR A 1 91 ? -8.056 19.377 3.214 1.00 38.16 91 THR A C 1
ATOM 658 O O . THR A 1 91 ? -8.229 18.420 2.458 1.00 38.16 91 THR A O 1
ATOM 661 N N . ALA A 1 92 ? -8.631 19.555 4.406 1.00 45.22 92 ALA A N 1
ATOM 662 C CA . ALA A 1 92 ? -9.471 18.621 5.134 1.00 45.22 92 ALA A CA 1
ATOM 663 C C . ALA A 1 92 ? -9.826 17.379 4.316 1.00 45.22 92 ALA A C 1
ATOM 665 O O . ALA A 1 92 ? -10.540 17.499 3.320 1.00 45.22 92 ALA A O 1
ATOM 666 N N . TYR A 1 93 ? -9.349 16.201 4.746 1.00 41.25 93 TYR A N 1
ATOM 667 C CA . TYR A 1 93 ? -9.968 14.937 4.360 1.00 41.25 93 TYR A CA 1
ATOM 668 C C . TYR A 1 93 ? -11.464 15.121 4.610 1.00 41.25 93 TYR A C 1
ATOM 670 O O . TYR A 1 93 ? -11.938 15.003 5.739 1.00 41.25 93 TYR A O 1
ATOM 678 N N . SER A 1 94 ? -12.204 15.521 3.573 1.00 42.19 94 SER A N 1
ATOM 679 C CA . SER A 1 94 ? -13.640 15.379 3.559 1.00 42.19 94 SER A CA 1
ATOM 680 C C . SER A 1 94 ? -13.785 13.903 3.825 1.00 42.19 94 SER A C 1
ATOM 682 O O . SER A 1 94 ? -13.194 13.115 3.084 1.00 42.19 94 SER A O 1
ATOM 684 N N . ALA A 1 95 ? -14.387 13.576 4.969 1.00 47.94 95 ALA A N 1
ATOM 685 C CA . ALA A 1 95 ? -14.498 12.232 5.497 1.00 47.94 95 ALA A CA 1
ATOM 686 C C . ALA A 1 95 ? -15.297 11.382 4.508 1.00 47.94 95 ALA A C 1
ATOM 688 O O . ALA A 1 95 ? -16.480 11.105 4.690 1.00 47.94 95 ALA A O 1
ATOM 689 N N . ALA A 1 96 ? -14.652 11.017 3.407 1.00 53.12 96 ALA A N 1
ATOM 690 C CA . ALA A 1 96 ? -15.127 10.050 2.467 1.00 53.12 96 ALA A CA 1
ATOM 691 C C . ALA A 1 96 ? -15.151 8.766 3.276 1.00 53.12 96 ALA A C 1
ATOM 693 O O . ALA A 1 96 ? -14.120 8.310 3.768 1.00 53.12 96 ALA A O 1
ATOM 694 N N . VAL A 1 97 ? -16.359 8.252 3.490 1.00 56.19 97 VAL A N 1
ATOM 695 C CA . VAL A 1 97 ? -16.586 7.006 4.214 1.00 56.19 97 VAL A CA 1
ATOM 696 C C . VAL A 1 97 ? -15.578 5.979 3.691 1.00 56.19 97 VAL A C 1
ATOM 698 O O . VAL A 1 97 ? -15.488 5.822 2.468 1.00 56.19 97 VAL A O 1
ATOM 701 N N . PRO A 1 98 ? -14.791 5.321 4.561 1.00 65.00 98 PRO A N 1
ATOM 702 C CA . PRO A 1 98 ? -13.767 4.391 4.115 1.00 65.00 98 PRO A CA 1
ATOM 703 C C . PRO A 1 98 ? -14.414 3.324 3.228 1.00 65.00 98 PRO A C 1
ATOM 705 O O . PRO A 1 98 ? -15.236 2.521 3.676 1.00 65.00 98 PRO A O 1
ATOM 708 N N . ARG A 1 99 ? -14.092 3.375 1.931 1.00 84.62 99 ARG A N 1
ATOM 709 C CA . ARG A 1 99 ? -14.605 2.432 0.938 1.00 84.62 99 ARG A CA 1
ATOM 710 C C . ARG A 1 99 ? -13.795 1.144 0.986 1.00 84.62 99 ARG A C 1
ATOM 712 O O . ARG A 1 99 ? -12.582 1.167 1.203 1.00 84.62 99 ARG A O 1
ATOM 719 N N . PHE A 1 100 ? -14.449 0.026 0.696 1.00 88.62 100 PHE A N 1
ATOM 720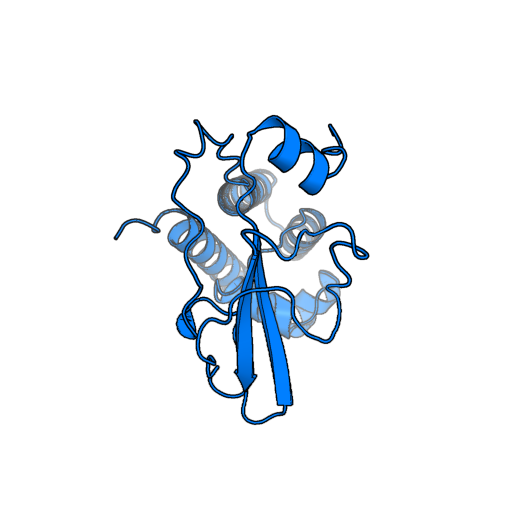 C CA . PHE A 1 100 ? -13.726 -1.211 0.436 1.00 88.62 100 PHE A CA 1
ATOM 721 C C . PHE A 1 100 ? -12.971 -1.120 -0.892 1.00 88.62 100 PHE A C 1
ATOM 723 O O . PHE A 1 100 ? -13.479 -0.582 -1.880 1.00 88.62 100 PHE A O 1
ATOM 730 N N . LEU A 1 101 ? -11.751 -1.641 -0.893 1.00 91.50 101 LEU A N 1
ATOM 731 C CA . LEU A 1 101 ? -10.909 -1.759 -2.069 1.00 91.50 101 LEU A CA 1
ATOM 732 C C . LEU A 1 101 ? -11.485 -2.821 -3.016 1.00 91.50 101 LEU A C 1
ATOM 734 O O . LEU A 1 101 ? -12.055 -3.841 -2.600 1.00 91.50 101 LEU A O 1
ATOM 738 N N . ALA A 1 102 ? -11.340 -2.563 -4.310 1.00 90.12 102 ALA A N 1
ATOM 739 C CA . ALA A 1 102 ? -11.529 -3.539 -5.369 1.00 90.12 102 ALA A CA 1
ATOM 740 C C . ALA A 1 102 ? -10.201 -4.274 -5.640 1.00 90.12 102 ALA A C 1
ATOM 742 O O . ALA A 1 102 ? -9.140 -3.745 -5.316 1.00 90.12 102 ALA A O 1
ATOM 743 N N . PRO A 1 103 ? -10.217 -5.462 -6.275 1.00 88.81 103 PRO A N 1
ATOM 744 C CA . PRO A 1 103 ? -8.982 -6.167 -6.628 1.00 88.81 103 PRO A CA 1
ATOM 745 C C . PRO A 1 103 ? -7.981 -5.319 -7.428 1.00 88.81 103 PRO A C 1
ATOM 747 O O . PRO A 1 103 ? -6.778 -5.453 -7.247 1.00 88.81 103 PRO A O 1
ATOM 750 N N . GLY A 1 104 ? -8.475 -4.420 -8.287 1.00 87.12 104 GLY A N 1
ATOM 751 C CA . GLY A 1 104 ? -7.639 -3.510 -9.075 1.00 87.12 104 GLY A CA 1
ATOM 752 C C . GLY A 1 104 ? -6.998 -2.366 -8.280 1.00 87.12 104 GLY A C 1
ATOM 753 O O . GLY A 1 104 ? -6.134 -1.688 -8.822 1.00 87.12 104 GLY A O 1
ATOM 754 N N . ASP A 1 105 ? -7.400 -2.146 -7.022 1.00 92.00 105 ASP A N 1
ATOM 755 C CA . ASP A 1 105 ? -6.761 -1.169 -6.128 1.00 92.00 105 ASP A CA 1
ATOM 756 C C . ASP A 1 105 ? -5.523 -1.759 -5.408 1.00 92.00 105 ASP A C 1
ATOM 758 O O . ASP A 1 105 ? -4.803 -1.029 -4.726 1.00 92.00 105 ASP A O 1
ATOM 762 N N . LEU A 1 106 ? -5.277 -3.074 -5.507 1.00 89.56 106 LEU A N 1
ATOM 763 C CA . LEU A 1 106 ? -4.149 -3.738 -4.848 1.00 89.56 106 LEU A CA 1
ATOM 764 C C . LEU A 1 106 ? -2.842 -3.625 -5.646 1.00 89.56 106 LEU A C 1
ATOM 766 O O . LEU A 1 106 ? -2.867 -3.473 -6.870 1.00 89.56 106 LEU A O 1
ATOM 770 N N . PRO A 1 107 ? -1.677 -3.713 -4.969 1.00 89.00 107 PRO A N 1
ATOM 771 C CA . PRO A 1 107 ? -0.384 -3.665 -5.641 1.00 89.00 107 PRO A CA 1
ATOM 772 C C . PRO A 1 107 ? -0.249 -4.789 -6.670 1.00 89.00 107 PRO A C 1
ATOM 774 O O . PRO A 1 107 ? -0.841 -5.858 -6.526 1.00 89.00 107 PRO A O 1
ATOM 777 N N . ALA A 1 108 ? 0.564 -4.563 -7.702 1.00 88.69 108 ALA A N 1
ATOM 778 C CA . ALA A 1 108 ? 0.806 -5.569 -8.728 1.00 88.69 108 ALA A CA 1
ATOM 779 C C . ALA A 1 108 ? 1.304 -6.890 -8.111 1.00 88.69 108 ALA A C 1
ATOM 781 O O . ALA A 1 108 ? 2.227 -6.897 -7.296 1.00 88.69 108 ALA A O 1
ATOM 782 N N . ALA A 1 109 ? 0.700 -7.997 -8.537 1.00 88.31 109 ALA A N 1
ATOM 783 C CA . ALA A 1 109 ? 1.061 -9.355 -8.152 1.00 88.31 109 ALA A CA 1
ATOM 784 C C . ALA A 1 109 ? 1.263 -10.222 -9.405 1.00 88.31 109 ALA A C 1
ATOM 786 O O . ALA A 1 109 ? 0.850 -9.847 -10.503 1.00 88.31 109 ALA A O 1
ATOM 787 N N . SER A 1 110 ? 1.908 -11.379 -9.242 1.00 88.00 110 SER A N 1
ATOM 788 C CA . SER A 1 110 ? 2.199 -12.303 -10.349 1.00 88.00 110 SER A CA 1
ATOM 789 C C . SER A 1 110 ? 0.949 -12.967 -10.935 1.00 88.00 110 SER A C 1
ATOM 791 O O . SER A 1 110 ? 0.963 -13.362 -12.098 1.00 88.00 110 SER A O 1
ATOM 793 N N . THR A 1 111 ? -0.127 -13.076 -10.153 1.00 91.12 111 THR A N 1
ATOM 794 C CA . THR A 1 111 ? -1.455 -13.508 -10.608 1.00 91.12 111 THR A CA 1
ATOM 795 C C . THR A 1 111 ? -2.521 -12.516 -10.133 1.00 91.12 111 THR A C 1
ATOM 797 O O . THR A 1 111 ? -2.279 -11.776 -9.172 1.00 91.12 111 THR A O 1
ATOM 800 N N . PRO A 1 112 ? -3.678 -12.434 -10.820 1.00 91.94 112 PRO A N 1
ATOM 801 C CA . PRO A 1 112 ? -4.716 -11.466 -10.492 1.00 91.94 112 PRO A CA 1
ATOM 802 C C . PRO A 1 112 ? -5.202 -11.607 -9.051 1.00 91.94 112 PRO A C 1
ATOM 804 O O . PRO A 1 112 ? -5.348 -12.711 -8.526 1.00 91.94 112 PRO A O 1
ATOM 807 N N . TRP A 1 113 ? -5.516 -10.473 -8.432 1.00 94.06 113 TRP A N 1
ATOM 808 C CA . TRP A 1 113 ? -6.198 -10.472 -7.149 1.00 94.06 113 TRP A CA 1
ATOM 809 C C . TRP A 1 113 ? -7.654 -10.898 -7.317 1.00 94.06 113 TRP A C 1
ATOM 811 O O . TRP A 1 113 ? -8.378 -10.423 -8.192 1.00 94.06 113 TRP A O 1
ATOM 821 N N . THR A 1 114 ? -8.098 -11.746 -6.404 1.00 92.69 114 THR A N 1
ATOM 822 C CA . THR A 1 114 ? -9.500 -12.047 -6.141 1.00 92.69 114 THR A CA 1
ATOM 823 C C . THR A 1 114 ? -9.845 -11.515 -4.764 1.00 92.69 114 THR A C 1
ATOM 825 O O . THR A 1 114 ? -8.976 -11.383 -3.902 1.00 92.69 114 THR A O 1
ATOM 828 N N . ALA A 1 115 ? -11.102 -11.138 -4.564 1.00 93.94 115 ALA A N 1
ATOM 829 C CA . ALA A 1 115 ? -11.502 -10.455 -3.350 1.00 93.94 115 ALA A CA 1
ATOM 830 C C . ALA A 1 115 ? -12.794 -11.054 -2.805 1.00 93.94 115 ALA A C 1
ATOM 832 O O . ALA A 1 115 ? -13.838 -10.997 -3.462 1.00 93.94 115 ALA A O 1
ATOM 833 N N . ASP A 1 116 ? -12.717 -11.577 -1.587 1.00 91.81 116 ASP A N 1
ATOM 834 C CA . ASP A 1 116 ? -13.817 -12.256 -0.908 1.00 91.81 116 ASP A CA 1
ATOM 835 C C . ASP A 1 116 ? -14.953 -11.269 -0.568 1.00 91.81 116 ASP A C 1
ATOM 837 O O . ASP A 1 116 ? -14.766 -10.054 -0.639 1.00 91.81 116 ASP A O 1
ATOM 841 N N . PRO A 1 117 ? -16.158 -11.722 -0.196 1.00 92.88 117 PRO A N 1
ATOM 842 C CA . PRO A 1 117 ? -17.205 -10.827 0.289 1.00 92.88 117 PRO A CA 1
ATOM 843 C C . PRO A 1 117 ? -16.781 -10.054 1.548 1.00 92.88 117 PRO A C 1
ATOM 845 O O . PRO A 1 117 ? -16.014 -10.545 2.376 1.00 92.88 117 PRO A O 1
ATOM 848 N N . VAL A 1 118 ? -17.330 -8.851 1.728 1.00 92.44 118 VAL A N 1
ATOM 849 C CA . VAL A 1 118 ? -17.125 -8.067 2.955 1.00 92.44 118 VAL A CA 1
ATOM 850 C C . VAL A 1 118 ? -17.807 -8.765 4.131 1.00 92.44 118 VAL A C 1
ATOM 852 O O . VAL A 1 118 ? -19.008 -9.039 4.091 1.00 92.44 118 VAL A O 1
ATOM 855 N N . ARG A 1 119 ? -17.053 -9.002 5.205 1.00 92.38 119 ARG A N 1
ATOM 856 C CA . ARG A 1 119 ? -17.518 -9.639 6.440 1.00 92.38 119 ARG A CA 1
ATOM 857 C C . ARG A 1 119 ? -17.615 -8.624 7.578 1.00 92.38 119 ARG A C 1
ATOM 859 O O . ARG A 1 119 ? -16.864 -7.652 7.632 1.00 92.38 119 ARG A O 1
ATOM 866 N N . LYS A 1 120 ? -18.583 -8.830 8.475 1.00 90.69 120 LYS A N 1
ATOM 867 C CA . LYS A 1 120 ? -18.779 -8.021 9.691 1.00 90.69 120 LYS A CA 1
ATOM 868 C C . LYS A 1 120 ? -17.989 -8.627 10.853 1.00 90.69 120 LYS A C 1
ATOM 870 O O . LYS A 1 120 ? -17.879 -9.848 10.930 1.00 90.69 120 LYS A O 1
ATOM 875 N N . GLY A 1 121 ? -17.523 -7.781 11.767 1.00 87.12 121 GLY A N 1
ATOM 876 C CA . GLY A 1 121 ? -16.735 -8.189 12.929 1.00 87.12 121 GLY A CA 1
ATOM 877 C C . GLY A 1 121 ? -15.237 -8.225 12.639 1.00 87.12 121 GLY A C 1
ATOM 878 O O . GLY A 1 121 ? -14.781 -7.688 11.631 1.00 87.12 121 GLY A O 1
ATOM 879 N N . LEU A 1 122 ? -14.476 -8.838 13.543 1.00 85.19 122 LEU A N 1
ATOM 880 C CA . LEU A 1 122 ? -13.036 -9.014 13.388 1.00 85.19 122 LEU A CA 1
ATOM 881 C C . LEU A 1 122 ? -12.718 -10.276 12.574 1.00 85.19 122 LEU A C 1
ATOM 883 O O . LEU A 1 122 ? -13.485 -11.245 12.607 1.00 85.19 122 LEU A O 1
ATOM 887 N N . PRO A 1 123 ? -11.596 -10.288 11.841 1.00 81.88 123 PRO A N 1
ATOM 888 C CA . PRO A 1 123 ? -11.038 -11.536 11.342 1.00 81.88 123 PRO A CA 1
ATOM 889 C C . PRO A 1 123 ? -10.653 -12.469 12.503 1.00 81.88 123 PRO A C 1
ATOM 891 O O . PRO A 1 123 ? -10.302 -12.000 13.580 1.00 81.88 123 PRO A O 1
ATOM 894 N N . ALA A 1 124 ? -10.712 -13.785 12.267 1.00 73.62 124 ALA A N 1
ATOM 895 C CA . ALA A 1 124 ? -10.357 -14.796 13.272 1.00 73.62 124 ALA A CA 1
ATOM 896 C C . ALA A 1 124 ? -8.881 -14.706 13.701 1.00 73.62 124 ALA A C 1
ATOM 898 O O . ALA A 1 124 ? -8.574 -14.856 14.878 1.00 73.62 124 ALA A O 1
ATOM 899 N N . ASP A 1 125 ? -7.993 -14.406 12.751 1.00 71.75 125 ASP A N 1
ATOM 900 C CA . ASP A 1 125 ? -6.640 -13.933 13.033 1.00 71.75 125 ASP A CA 1
ATOM 901 C C . ASP A 1 125 ? -6.705 -12.443 13.355 1.00 71.75 125 ASP A C 1
ATOM 903 O O . ASP A 1 125 ? -6.942 -11.622 12.456 1.00 71.75 125 ASP A O 1
ATOM 907 N N . GLU A 1 126 ? -6.519 -12.104 14.632 1.00 64.88 126 GLU A N 1
ATOM 908 C CA . GLU A 1 126 ? -6.464 -10.720 15.088 1.00 64.88 126 GLU A CA 1
ATOM 909 C C . GLU A 1 126 ? -5.467 -9.908 14.250 1.00 64.88 126 GLU A C 1
ATOM 911 O O . GLU A 1 126 ? -4.419 -10.385 13.812 1.00 64.88 126 GLU A O 1
ATOM 916 N N . SER A 1 127 ? -5.812 -8.650 13.976 1.00 68.56 127 SER A N 1
ATOM 917 C CA . SER A 1 127 ? -4.966 -7.805 13.137 1.00 68.56 127 SER A CA 1
ATOM 918 C C . SER A 1 127 ? -3.699 -7.418 13.898 1.00 68.56 127 SER A C 1
ATOM 920 O O . SER A 1 127 ? -3.765 -6.695 14.890 1.00 68.56 127 SER A O 1
ATOM 922 N N . PHE A 1 128 ? -2.538 -7.839 13.387 1.00 69.12 128 PHE A N 1
ATOM 923 C CA . PHE A 1 128 ? -1.231 -7.460 13.936 1.00 69.12 128 PHE A CA 1
ATOM 924 C C . PHE 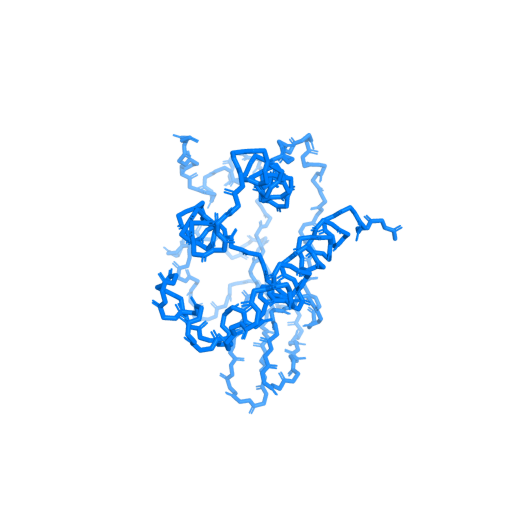A 1 128 ? -1.098 -5.939 14.111 1.00 69.12 128 PHE A C 1
ATOM 926 O O . PHE A 1 128 ? -0.607 -5.468 15.130 1.00 69.12 128 PHE A O 1
ATOM 933 N N . CYS A 1 129 ? -1.602 -5.167 13.142 1.00 70.88 129 CYS A N 1
ATOM 934 C CA . CYS A 1 129 ? -1.512 -3.707 13.131 1.00 70.88 129 CYS A CA 1
ATOM 935 C C . CYS A 1 129 ? -2.227 -3.018 14.299 1.00 70.88 129 CYS A C 1
ATOM 937 O O . CYS A 1 129 ? -1.920 -1.866 14.584 1.00 70.88 129 CYS A O 1
ATOM 939 N N . THR A 1 130 ? -3.189 -3.679 14.943 1.00 70.94 130 THR A N 1
ATOM 940 C CA . THR A 1 130 ? -3.992 -3.075 16.012 1.00 70.94 130 THR A CA 1
ATOM 941 C C . THR A 1 130 ? -3.881 -3.806 17.342 1.00 70.94 130 THR A C 1
ATOM 943 O O . THR A 1 130 ? -4.478 -3.352 18.315 1.00 70.94 130 THR A O 1
ATOM 946 N N . ALA A 1 131 ? -3.108 -4.895 17.414 1.00 72.88 131 ALA A N 1
ATOM 947 C CA . ALA A 1 131 ? -2.770 -5.599 18.655 1.00 72.88 131 ALA A CA 1
ATOM 948 C C . ALA A 1 131 ? -3.983 -5.838 19.588 1.00 72.88 131 ALA A C 1
ATOM 950 O O . ALA A 1 131 ? -3.909 -5.598 20.790 1.00 72.88 131 ALA A O 1
ATOM 951 N N . GLY A 1 132 ? -5.130 -6.234 19.021 1.00 74.19 132 GLY A N 1
ATOM 952 C CA . GLY A 1 132 ? -6.355 -6.537 19.779 1.00 74.19 132 GLY A CA 1
ATOM 953 C C . GLY A 1 132 ? -7.164 -5.322 20.267 1.00 74.19 132 GLY A C 1
ATOM 954 O O . GLY A 1 132 ? -8.202 -5.487 20.896 1.00 74.19 132 GLY A O 1
ATOM 955 N N . THR A 1 133 ? -6.750 -4.088 19.961 1.00 77.12 133 THR A N 1
ATOM 956 C CA . THR A 1 133 ? -7.449 -2.863 20.417 1.00 77.12 133 THR A CA 1
ATOM 957 C C . THR A 1 133 ? -8.683 -2.503 19.583 1.00 77.12 133 THR A C 1
ATOM 959 O O . THR A 1 133 ? -9.456 -1.618 19.946 1.00 77.12 133 THR A O 1
ATOM 962 N N . THR A 1 134 ? -8.890 -3.173 18.446 1.00 81.75 134 THR A N 1
ATOM 963 C CA . THR A 1 134 ? -9.990 -2.866 17.529 1.00 81.75 134 THR A CA 1
ATOM 964 C C . THR A 1 134 ? -11.312 -3.452 18.027 1.00 81.75 134 THR A C 1
ATOM 966 O O . THR A 1 134 ? -11.407 -4.667 18.185 1.00 81.75 134 THR A O 1
ATOM 969 N N . PRO A 1 135 ? -12.377 -2.650 18.201 1.00 82.44 135 PRO A N 1
ATOM 970 C CA . PRO A 1 135 ? -13.680 -3.176 18.582 1.00 82.44 135 PRO A CA 1
ATOM 971 C C . PRO A 1 135 ? -14.274 -4.026 17.458 1.00 82.44 135 PRO A C 1
ATOM 973 O O . PRO A 1 135 ? -14.249 -3.643 16.293 1.00 82.44 135 PRO A O 1
ATOM 976 N N . ALA A 1 136 ? -14.898 -5.157 17.789 1.00 80.94 136 ALA A N 1
ATOM 977 C CA . ALA A 1 136 ? -15.677 -5.920 16.808 1.00 80.94 136 ALA A CA 1
ATOM 978 C C . ALA A 1 136 ? -16.908 -5.133 16.315 1.00 80.94 136 ALA A C 1
ATOM 980 O O . ALA A 1 136 ? -17.323 -5.263 15.160 1.00 80.94 136 ALA A O 1
ATOM 981 N N . SER A 1 137 ? -17.470 -4.288 17.185 1.00 82.12 137 SER A N 1
ATOM 982 C CA . SER A 1 137 ? -18.553 -3.369 16.840 1.00 82.12 137 SER A CA 1
ATOM 983 C C . SER A 1 137 ? -18.058 -2.298 15.872 1.00 82.12 137 SER A C 1
ATOM 985 O O . SER A 1 137 ? -17.004 -1.705 16.077 1.00 82.12 137 SER A O 1
ATOM 987 N N . GLY A 1 138 ? -18.802 -2.070 14.790 1.00 85.56 138 GLY A N 1
ATOM 988 C CA . GLY A 1 138 ? -18.419 -1.097 13.762 1.00 85.56 138 GLY A CA 1
ATOM 989 C C . GLY A 1 138 ? -17.262 -1.539 12.858 1.00 85.56 138 GLY A C 1
ATOM 990 O O . GLY A 1 138 ? -16.930 -0.810 11.923 1.00 85.56 138 GLY A O 1
ATOM 991 N N . THR A 1 139 ? -16.694 -2.733 13.070 1.00 89.25 139 THR A N 1
ATOM 992 C CA . THR A 1 139 ? -15.625 -3.282 12.228 1.00 89.25 139 THR A CA 1
ATOM 993 C C . THR A 1 139 ? -16.170 -4.163 11.117 1.00 89.25 139 THR A C 1
ATOM 995 O O . THR A 1 139 ? -17.103 -4.958 11.284 1.00 89.25 139 THR A O 1
ATOM 998 N N . ARG A 1 140 ? -15.583 -3.995 9.937 1.00 91.62 140 ARG A N 1
ATOM 999 C CA . ARG A 1 140 ? -15.812 -4.814 8.755 1.00 91.62 140 ARG A CA 1
ATOM 1000 C C . ARG A 1 140 ? -14.473 -5.080 8.086 1.00 91.62 140 ARG A C 1
ATOM 1002 O O . ARG A 1 140 ? -13.587 -4.229 8.116 1.00 91.62 140 ARG A O 1
ATOM 1009 N N . TYR A 1 141 ? -14.337 -6.233 7.452 1.00 92.06 141 TYR A N 1
ATOM 1010 C CA . TYR A 1 141 ? -13.107 -6.600 6.764 1.00 92.06 141 TYR A CA 1
ATOM 1011 C C . TYR A 1 141 ? -13.379 -7.325 5.451 1.00 92.06 141 TYR A C 1
ATOM 1013 O O . TYR A 1 141 ? -14.472 -7.846 5.212 1.00 92.06 141 TYR A O 1
ATOM 1021 N N . ARG A 1 142 ? -12.364 -7.340 4.593 1.00 92.94 142 ARG A N 1
ATOM 1022 C CA . ARG A 1 142 ? -12.342 -8.074 3.334 1.00 92.94 142 ARG A CA 1
ATOM 1023 C C . ARG A 1 142 ? -10.953 -8.652 3.121 1.00 92.94 142 ARG A C 1
ATOM 1025 O O . ARG A 1 142 ? -9.959 -7.953 3.321 1.00 92.94 142 ARG A O 1
ATOM 1032 N N . ASP A 1 143 ? -10.907 -9.903 2.691 1.00 93.50 143 ASP A N 1
ATOM 1033 C CA . ASP A 1 143 ? -9.672 -10.576 2.314 1.00 93.50 143 ASP A CA 1
ATOM 1034 C C . ASP A 1 143 ? -9.514 -10.600 0.800 1.00 93.50 143 ASP A C 1
ATOM 1036 O O . ASP A 1 143 ? -10.483 -10.621 0.033 1.00 93.50 143 ASP A O 1
ATOM 1040 N N . PHE A 1 144 ? -8.257 -10.606 0.393 1.00 93.81 144 PHE A N 1
ATOM 1041 C CA . PHE A 1 144 ? -7.828 -10.689 -0.981 1.00 93.81 144 PHE A CA 1
ATOM 1042 C C . PHE A 1 144 ? -6.812 -11.806 -1.102 1.00 93.81 144 PHE A C 1
ATOM 1044 O O . PHE A 1 144 ? -5.952 -11.970 -0.233 1.00 93.81 144 PHE A O 1
ATOM 1051 N N . ARG A 1 145 ? -6.915 -12.562 -2.188 1.00 94.62 145 ARG A N 1
ATOM 1052 C CA . ARG A 1 145 ? -6.027 -13.682 -2.477 1.00 94.62 145 ARG A CA 1
ATOM 1053 C C . ARG A 1 145 ? -5.651 -13.701 -3.941 1.00 94.62 145 ARG A C 1
ATOM 1055 O O . ARG A 1 145 ? -6.440 -13.305 -4.800 1.00 94.62 145 ARG A O 1
ATOM 1062 N N . THR A 1 146 ? -4.460 -14.193 -4.215 1.00 92.88 146 THR A N 1
ATOM 1063 C CA . THR A 1 146 ? -4.031 -14.572 -5.557 1.00 92.88 146 THR A CA 1
ATOM 1064 C C . THR A 1 146 ? -4.014 -16.094 -5.677 1.00 92.88 146 THR A C 1
ATOM 1066 O O . THR A 1 146 ? -4.111 -16.804 -4.678 1.00 92.88 146 THR A O 1
ATOM 1069 N N . GLU A 1 147 ? -3.857 -16.610 -6.895 1.00 89.12 147 GLU A N 1
ATOM 1070 C CA . GLU A 1 147 ? -3.722 -18.058 -7.133 1.00 89.12 147 GLU A CA 1
ATOM 1071 C C . GLU A 1 147 ? -2.446 -18.660 -6.521 1.00 89.12 147 GLU A C 1
ATOM 1073 O O . GLU A 1 147 ? -2.331 -19.873 -6.405 1.00 89.12 147 GLU A O 1
ATOM 1078 N N . LEU A 1 148 ? -1.479 -17.818 -6.142 1.00 91.31 148 LEU A N 1
ATOM 1079 C CA . LEU A 1 148 ? -0.200 -18.225 -5.554 1.00 91.31 148 LEU A CA 1
ATOM 1080 C C . LEU A 1 148 ? -0.191 -18.058 -4.027 1.00 91.31 148 LEU A C 1
ATOM 1082 O O . LEU A 1 148 ? 0.856 -17.774 -3.447 1.00 91.31 148 LEU A O 1
ATOM 1086 N N . ASP A 1 149 ? -1.363 -18.129 -3.392 1.00 87.75 149 ASP A N 1
ATOM 1087 C CA . ASP A 1 149 ? -1.554 -17.990 -1.942 1.00 87.75 149 ASP A CA 1
ATOM 1088 C C . ASP A 1 149 ? -0.973 -16.695 -1.339 1.00 87.75 149 ASP A C 1
ATOM 1090 O O . ASP A 1 149 ? -0.673 -16.609 -0.147 1.00 87.75 149 ASP A O 1
ATOM 1094 N N . THR A 1 150 ? -0.841 -15.632 -2.142 1.00 90.12 150 THR A N 1
ATOM 1095 C CA . THR A 1 150 ? -0.488 -14.305 -1.621 1.00 90.12 150 THR A CA 1
ATOM 1096 C C . THR A 1 150 ? -1.741 -13.638 -1.066 1.00 90.12 150 THR A C 1
ATOM 1098 O O . THR A 1 150 ? -2.721 -13.456 -1.790 1.00 90.12 150 THR A O 1
ATOM 1101 N N . GLY A 1 151 ? -1.713 -13.275 0.218 1.00 90.19 151 GLY A N 1
ATOM 1102 C CA . GLY A 1 151 ? -2.847 -12.686 0.925 1.00 90.19 151 GLY A CA 1
ATOM 1103 C C . GLY A 1 151 ? -2.692 -11.190 1.193 1.00 90.19 151 GLY A C 1
ATOM 1104 O O . GLY A 1 151 ? -1.600 -10.706 1.485 1.00 90.19 151 GLY A O 1
ATOM 1105 N N . ALA A 1 152 ? -3.806 -10.465 1.157 1.00 90.88 152 ALA A N 1
ATOM 1106 C CA . ALA A 1 152 ? -3.924 -9.120 1.711 1.00 90.88 152 ALA A CA 1
ATOM 1107 C C . ALA A 1 152 ? -5.272 -8.973 2.426 1.00 90.88 152 ALA A C 1
ATOM 1109 O O . ALA A 1 152 ? -6.254 -9.617 2.058 1.00 90.88 152 ALA A O 1
ATOM 1110 N N . ARG A 1 153 ? -5.340 -8.113 3.445 1.00 90.94 153 ARG A N 1
ATOM 1111 C CA . ARG A 1 153 ? -6.570 -7.855 4.202 1.00 90.94 153 ARG A CA 1
ATOM 1112 C C . ARG A 1 153 ? -6.789 -6.363 4.360 1.00 90.94 153 ARG A C 1
ATOM 1114 O O . ARG A 1 153 ? -5.888 -5.642 4.777 1.00 90.94 153 ARG A O 1
ATOM 1121 N N . GLN A 1 154 ? -8.011 -5.923 4.082 1.00 91.19 154 GLN A N 1
ATOM 1122 C CA . GLN A 1 154 ? -8.481 -4.597 4.458 1.00 91.19 154 GLN A CA 1
ATOM 1123 C C . GLN A 1 154 ? -9.423 -4.726 5.653 1.00 91.19 154 GLN A C 1
ATOM 1125 O O . GLN A 1 154 ? -10.455 -5.389 5.555 1.00 91.19 154 GLN A O 1
ATOM 1130 N N . THR A 1 155 ? -9.096 -4.041 6.746 1.00 89.88 155 THR A N 1
ATOM 1131 C CA . THR A 1 155 ? -9.960 -3.896 7.923 1.00 89.88 155 THR A CA 1
ATOM 1132 C C . THR A 1 155 ? -10.366 -2.434 8.050 1.00 89.88 155 THR A C 1
ATOM 1134 O O . THR A 1 155 ? -9.555 -1.530 7.863 1.00 89.88 155 THR A O 1
ATOM 1137 N N . THR A 1 156 ? -11.640 -2.179 8.316 1.00 88.94 156 THR A N 1
ATOM 1138 C CA . THR A 1 156 ? -12.194 -0.835 8.478 1.00 88.94 156 THR A CA 1
ATOM 1139 C C . THR A 1 156 ? -13.069 -0.806 9.714 1.00 88.94 156 THR A C 1
ATOM 1141 O O . THR A 1 156 ? -13.999 -1.604 9.829 1.00 88.94 156 THR A O 1
ATOM 1144 N N . THR A 1 157 ? -12.793 0.142 10.602 1.00 87.25 157 THR A N 1
ATOM 1145 C CA . THR A 1 157 ? -13.508 0.321 11.863 1.00 87.25 157 THR A CA 1
ATOM 1146 C C . THR A 1 157 ? -14.096 1.715 11.910 1.00 87.25 157 THR A C 1
ATOM 1148 O O . THR A 1 157 ? -13.378 2.706 11.793 1.00 87.25 157 THR A O 1
ATOM 1151 N N . VAL A 1 158 ? -15.413 1.787 12.070 1.00 86.69 158 VAL A N 1
ATOM 1152 C CA . VAL A 1 158 ? -16.122 3.047 12.284 1.00 86.69 158 VAL A CA 1
ATOM 1153 C C . VAL A 1 158 ? -16.422 3.157 13.772 1.00 86.69 158 VAL A C 1
ATOM 1155 O O . VAL A 1 158 ? -17.237 2.398 14.294 1.00 86.69 158 VAL A O 1
ATOM 1158 N N . ALA A 1 159 ? -15.738 4.079 14.447 1.00 84.75 159 ALA A N 1
ATOM 1159 C CA . ALA A 1 159 ? -16.016 4.409 15.839 1.00 84.75 159 ALA A CA 1
ATOM 1160 C C . ALA A 1 159 ? -17.339 5.180 15.962 1.00 84.75 159 ALA A C 1
ATOM 1162 O O . ALA A 1 159 ? -17.755 5.856 15.017 1.00 84.75 159 ALA A O 1
ATOM 1163 N N . ALA A 1 160 ? -17.992 5.106 17.124 1.00 83.81 160 ALA A N 1
ATOM 1164 C CA . ALA A 1 160 ? -19.228 5.849 17.350 1.00 83.81 160 ALA A CA 1
ATOM 1165 C C . ALA A 1 160 ? -18.947 7.349 17.525 1.00 83.81 160 ALA A C 1
ATOM 1167 O O . ALA A 1 160 ? -19.798 8.178 17.199 1.00 83.81 160 ALA A O 1
ATOM 1168 N N . THR A 1 161 ? -17.748 7.702 18.004 1.00 82.31 161 THR A N 1
ATOM 1169 C CA . THR A 1 161 ? -17.339 9.094 18.219 1.00 82.31 161 THR A CA 1
ATOM 1170 C C . THR A 1 161 ? -15.937 9.408 17.672 1.00 82.31 161 THR A C 1
ATOM 1172 O O . THR A 1 161 ? -15.087 8.520 17.572 1.00 82.31 161 THR A O 1
ATOM 1175 N N . PRO A 1 162 ? -15.639 10.687 17.365 1.00 81.75 162 PRO A N 1
ATOM 1176 C CA . PRO A 1 162 ? -14.290 11.116 16.985 1.00 81.75 162 PRO A CA 1
ATOM 1177 C C . PRO A 1 162 ? -13.227 10.845 18.061 1.00 81.75 162 PRO A C 1
ATOM 1179 O O . PRO A 1 162 ? -12.080 10.564 17.729 1.00 81.75 162 PRO A O 1
ATOM 1182 N N . ALA A 1 163 ? -13.598 10.909 19.345 1.00 80.44 163 ALA A N 1
ATOM 1183 C CA . ALA A 1 163 ? -12.685 10.642 20.456 1.00 80.44 163 ALA A CA 1
ATOM 1184 C C . ALA A 1 163 ? -12.251 9.167 20.492 1.00 80.44 163 ALA A C 1
ATOM 1186 O O . ALA A 1 163 ? -11.068 8.872 20.646 1.00 80.44 163 ALA A O 1
ATOM 1187 N N . GLU A 1 164 ? -13.192 8.245 20.284 1.00 78.19 164 GLU A N 1
ATOM 1188 C CA . GLU A 1 164 ? -12.898 6.816 20.135 1.00 78.19 164 GLU A CA 1
ATOM 1189 C C . GLU A 1 164 ? -12.058 6.539 18.878 1.00 78.19 164 GLU A C 1
ATOM 1191 O O . GLU A 1 164 ? -11.118 5.748 18.926 1.00 78.19 164 GLU A O 1
ATOM 1196 N N . ALA A 1 165 ? -12.341 7.225 17.763 1.00 81.88 165 ALA A N 1
ATOM 1197 C CA . ALA A 1 165 ? -11.535 7.109 16.546 1.00 81.88 165 ALA A CA 1
ATOM 1198 C C . ALA A 1 165 ? -10.075 7.540 16.773 1.00 81.88 165 ALA A C 1
ATOM 1200 O O . ALA A 1 165 ? -9.157 6.869 16.305 1.00 81.88 165 ALA A O 1
ATOM 1201 N N . ALA A 1 166 ? -9.852 8.626 17.522 1.00 82.50 166 ALA A N 1
ATOM 1202 C CA . ALA A 1 166 ? -8.512 9.105 17.859 1.00 82.50 166 ALA A CA 1
ATOM 1203 C C . ALA A 1 166 ? -7.740 8.114 18.746 1.00 82.50 166 ALA A C 1
ATOM 1205 O O . ALA A 1 166 ? -6.543 7.927 18.550 1.00 82.50 166 ALA A O 1
ATOM 1206 N N . GLN A 1 167 ? -8.414 7.434 19.680 1.00 81.06 167 GLN A N 1
ATOM 1207 C CA . GLN A 1 167 ? -7.785 6.387 20.493 1.00 81.06 167 GLN A CA 1
ATOM 1208 C C . GLN A 1 167 ? -7.351 5.182 19.647 1.00 81.06 167 GLN A C 1
ATOM 1210 O O . GLN A 1 167 ? -6.266 4.645 19.862 1.00 81.06 167 GLN A O 1
ATOM 1215 N N . LEU A 1 168 ? -8.161 4.789 18.656 1.00 78.94 168 LEU A N 1
ATOM 1216 C CA . LEU A 1 168 ? -7.844 3.683 17.743 1.00 78.94 168 LEU A CA 1
ATOM 1217 C C . LEU A 1 168 ? -6.663 3.980 16.813 1.00 78.94 168 LEU A C 1
ATOM 1219 O O . LEU A 1 168 ? -5.938 3.061 16.442 1.00 78.94 168 LEU A O 1
ATOM 1223 N N . ALA A 1 169 ? -6.464 5.242 16.429 1.00 76.12 169 ALA A N 1
ATOM 1224 C CA . ALA A 1 169 ? -5.351 5.650 15.573 1.00 76.12 169 ALA A CA 1
ATOM 1225 C C . ALA A 1 169 ? -3.984 5.627 16.293 1.00 76.12 169 ALA A C 1
ATOM 1227 O O . ALA A 1 169 ? -2.950 5.751 15.635 1.00 76.12 169 ALA A O 1
ATOM 1228 N N . GLY A 1 170 ? -3.968 5.447 17.621 1.00 65.81 170 GLY A N 1
ATOM 1229 C CA . GLY A 1 170 ? -2.769 5.576 18.448 1.00 65.81 170 GLY A CA 1
ATOM 1230 C C . GLY A 1 170 ? -2.248 7.021 18.509 1.00 65.81 170 GLY A C 1
ATOM 1231 O O . GLY A 1 170 ? -2.813 7.923 17.886 1.00 65.81 170 GLY A O 1
ATOM 1232 N N . PRO A 1 171 ? -1.169 7.293 19.266 1.00 56.16 171 PRO A N 1
ATOM 1233 C CA . PRO A 1 171 ? -0.525 8.597 19.221 1.00 56.16 171 PRO A CA 1
ATOM 1234 C C . PRO A 1 171 ? 0.010 8.834 17.804 1.00 56.16 171 PRO A C 1
ATOM 1236 O O . PRO A 1 171 ? 0.938 8.158 17.361 1.00 56.16 171 PRO A O 1
ATOM 1239 N N . GLN A 1 172 ? -0.568 9.803 17.091 1.00 47.91 172 GLN A N 1
ATOM 1240 C CA . GLN A 1 172 ? 0.046 10.355 15.887 1.00 47.91 172 GLN A CA 1
ATOM 1241 C C . GLN A 1 172 ? 1.432 10.856 16.294 1.00 47.91 172 GLN A C 1
ATOM 1243 O O . GLN A 1 172 ? 1.535 11.823 17.048 1.00 47.91 172 GLN A O 1
ATOM 1248 N N . LEU A 1 173 ? 2.492 10.176 15.851 1.00 38.06 173 LEU A N 1
ATOM 1249 C CA . LEU A 1 173 ? 3.856 10.673 15.985 1.00 38.06 173 LEU A CA 1
ATOM 1250 C C . LEU A 1 173 ? 3.915 12.013 15.249 1.00 38.06 173 LEU A C 1
ATOM 1252 O O . LEU A 1 173 ? 4.005 12.059 14.025 1.00 38.06 173 LEU A O 1
ATOM 1256 N N . ALA A 1 174 ? 3.775 13.095 16.011 1.00 35.19 174 ALA A N 1
ATOM 1257 C CA . ALA A 1 174 ? 4.034 14.444 15.560 1.00 35.19 174 ALA A CA 1
ATOM 1258 C C . ALA A 1 174 ? 5.538 14.533 15.282 1.00 35.19 174 ALA A C 1
ATOM 1260 O O . ALA A 1 174 ? 6.344 14.530 16.213 1.00 35.19 174 ALA A O 1
ATOM 1261 N N . GLY A 1 175 ? 5.895 14.530 14.001 1.00 32.91 175 GLY A N 1
ATOM 1262 C CA . GLY A 1 175 ? 7.243 14.728 13.483 1.00 32.91 175 GLY A CA 1
ATOM 1263 C C . GLY A 1 175 ? 7.187 15.661 12.292 1.00 32.91 175 GLY A C 1
ATOM 1264 O O . GLY A 1 175 ? 6.290 15.450 11.445 1.00 32.91 175 GLY A O 1
#

pLDDT: mean 71.67, std 16.07, range [32.91, 94.62]

Sequence (175 aa):
MADTPRRTDAEAFAARLHALRSASGRSYESLARRAGVGAATLHRYCSGRTVPMEFAPVERLARVWGCSAADLALSAALTAAAAAPAVALPTAYSAAVPRFLAPGDLPAASTPWTADPVRKGLPADESFCTAGTTPASGTRYRDFRTELDTGARQTTTVAATPAEAAQLAGPQLAG

Foldseek 3Di:
DDDPPLLVLLQVQLCVLVVLCVVQVDDLCVLCVQLVHDSVVSVCSNVSVDPDLDLSSLVSSCVVSVHDVVRSVVSVVSSCSNNVPPPPVVPDPPPPPDDDDDQVNDDDDPFGKDKDDKAQFADPPHDPVQVPVAGSPQKIKIWIAGPVGDIDMDIDHDDPDPVSVVVSVPPPPPD

Radius of gyration: 22.55 Å; chains: 1; bounding box: 50×42×47 Å